Protein AF-A0A1B6LL53-F1 (afdb_monomer_lite)

pLDDT: mean 78.32, std 11.21, range [41.06, 92.38]

Radius of gyration: 21.19 Å; chains: 1; bounding box: 53×32×58 Å

Organism: NCBI:txid36148

Foldseek 3Di:
DPPDPVVVVCVVPDPDDDPQFDVVLVVVLVVLVVLLVVLVVLVVVLPQQPDDPVVSVVCCVDPNVVSVVSNVVSVVSNVVSVVVRVVSSVCVVCVPPPDDPPVVVVVVVCVVVVVVVVVVVCCVVPVVVVVCVDPSNVSNVD

Secondary structure (DSSP, 8-state):
----HHHHHHHHH--PPPTTS-HHHHHHHHHHHHHHHHHHHHHHHHHSTTS-HHHHHHHHHSHHHHHHHHHHHHHHHHHHHHHHHHHHHHHHHHTT-S---HHHHHHHHHHHHHHHHHHHHHIIIIIHHHHTTSHHHHTT--

InterPro domains:
  IPR002656 Acyltransferase 3 domain [PF01757] (24-130)
  IPR052728 Oxygen and lipid transport regulator [PTHR11161] (2-137)

Sequence (142 aa):
KAFSLRTNFQSLMDTKRSNVEISCLNGLRVIFIIFVVINHRLLNYHILPTYSIKTLVEIIYSIGGVTVNVTSLSVDGFLLLSGTVLAYSFSRKNLNKYHFKTATFYIERYLRLTPLLAGVILYYWTLLVHQQQGPIWLKSAQ

Structure (mmCIF, N/CA/C/O backbone):
data_AF-A0A1B6LL53-F1
#
_entry.id   AF-A0A1B6LL53-F1
#
loop_
_atom_site.group_PDB
_atom_site.id
_atom_site.type_symbol
_atom_site.label_atom_id
_atom_site.label_alt_id
_atom_site.label_comp_id
_atom_site.label_asym_id
_atom_site.label_entity_id
_atom_site.label_seq_id
_atom_site.pdbx_PDB_ins_code
_atom_site.Cartn_x
_atom_site.Cartn_y
_atom_site.Cartn_z
_atom_site.occupancy
_atom_site.B_iso_or_equiv
_atom_site.auth_seq_id
_atom_site.auth_comp_id
_atom_site.auth_asym_id
_atom_site.auth_atom_id
_atom_site.pdbx_PDB_model_num
ATOM 1 N N . LYS A 1 1 ? -28.204 3.460 -1.977 1.00 48.91 1 LYS A N 1
ATOM 2 C CA . LYS A 1 1 ? -27.768 4.720 -2.633 1.00 48.91 1 LYS A CA 1
ATOM 3 C C . LYS A 1 1 ? -26.250 4.665 -2.835 1.00 48.91 1 LYS A C 1
ATOM 5 O O . LYS A 1 1 ? -25.535 5.129 -1.967 1.00 48.91 1 LYS A O 1
ATOM 10 N N . ALA A 1 2 ? -25.759 4.026 -3.904 1.00 59.03 2 ALA A N 1
ATOM 11 C CA . ALA A 1 2 ? -24.315 3.810 -4.116 1.00 59.03 2 ALA A CA 1
ATOM 12 C C . ALA A 1 2 ? -23.700 4.699 -5.224 1.00 59.03 2 ALA A C 1
ATOM 14 O O . ALA A 1 2 ? -22.486 4.850 -5.278 1.00 59.03 2 ALA A O 1
ATOM 15 N N . PHE A 1 3 ? -24.523 5.344 -6.064 1.00 72.25 3 PHE A N 1
ATOM 16 C CA . PHE A 1 3 ? -24.075 5.981 -7.317 1.00 72.25 3 PHE A CA 1
ATOM 17 C C . PHE A 1 3 ? -24.230 7.515 -7.382 1.00 72.25 3 PHE A C 1
ATOM 19 O O . PHE A 1 3 ? -24.128 8.098 -8.455 1.00 72.25 3 PHE A O 1
ATOM 26 N N . SER A 1 4 ? -24.465 8.209 -6.261 1.00 86.00 4 SER A N 1
ATOM 27 C CA . SER A 1 4 ? -24.509 9.684 -6.268 1.00 86.00 4 SER A CA 1
ATOM 28 C C . SER A 1 4 ? -23.104 10.264 -6.105 1.00 86.00 4 SER A C 1
ATOM 30 O O . SER A 1 4 ? -22.569 10.272 -4.996 1.00 86.00 4 SER A O 1
ATOM 32 N N . LEU A 1 5 ? -22.519 10.787 -7.191 1.00 82.94 5 LEU A N 1
ATOM 33 C CA . LEU A 1 5 ? -21.192 11.422 -7.173 1.00 82.94 5 LEU A CA 1
ATOM 34 C C . LEU A 1 5 ? -21.114 12.574 -6.167 1.00 82.94 5 LEU A C 1
ATOM 36 O O . LEU A 1 5 ? -20.165 12.642 -5.395 1.00 82.94 5 LEU A O 1
ATOM 40 N N . ARG A 1 6 ? -22.133 13.440 -6.110 1.00 85.94 6 ARG A N 1
ATOM 41 C CA . ARG A 1 6 ? -22.163 14.586 -5.187 1.00 85.94 6 ARG A CA 1
ATOM 42 C C . ARG A 1 6 ? -22.182 14.146 -3.724 1.00 85.94 6 ARG A C 1
ATOM 44 O O . ARG A 1 6 ? -21.448 14.697 -2.910 1.00 85.94 6 ARG A O 1
ATOM 51 N N . THR A 1 7 ? -23.008 13.156 -3.389 1.00 84.25 7 THR A N 1
ATOM 52 C CA . THR A 1 7 ? -23.137 12.662 -2.009 1.00 84.25 7 THR A CA 1
ATOM 53 C C . THR A 1 7 ? -21.895 11.880 -1.584 1.00 84.25 7 THR A C 1
ATOM 55 O O . THR A 1 7 ? -21.412 12.068 -0.472 1.00 84.25 7 THR A O 1
ATOM 58 N N . ASN A 1 8 ? -21.335 11.062 -2.480 1.00 84.75 8 ASN A N 1
ATOM 59 C CA . ASN A 1 8 ? -20.089 10.340 -2.232 1.00 84.75 8 ASN A CA 1
ATOM 60 C C . ASN A 1 8 ? -18.908 11.309 -2.085 1.00 84.75 8 ASN A C 1
ATOM 62 O O . ASN A 1 8 ? -18.128 11.166 -1.155 1.00 84.75 8 ASN A O 1
ATOM 66 N N . PHE A 1 9 ? -18.806 12.332 -2.936 1.00 85.69 9 PHE A N 1
ATOM 67 C CA . PHE A 1 9 ? -17.750 13.340 -2.847 1.00 85.69 9 PHE A CA 1
ATOM 68 C C . PHE A 1 9 ? -17.843 14.161 -1.559 1.00 85.69 9 PHE A C 1
ATOM 70 O O . PHE A 1 9 ? -16.842 14.321 -0.872 1.00 85.69 9 PHE A O 1
ATOM 77 N N . GLN A 1 10 ? -19.043 14.607 -1.169 1.00 84.94 10 GLN A N 1
ATOM 78 C CA . GLN A 1 10 ? -19.244 15.264 0.128 1.00 84.94 10 GLN A CA 1
ATOM 79 C C . GLN A 1 10 ? -18.869 14.352 1.301 1.00 84.94 10 GLN A C 1
ATOM 81 O O . GLN A 1 10 ? -18.265 14.823 2.256 1.00 84.94 10 GLN A O 1
ATOM 86 N N . SER A 1 11 ? -19.173 13.054 1.218 1.00 79.12 11 SER A N 1
ATOM 87 C CA . SER A 1 11 ? -18.761 12.079 2.232 1.00 79.12 11 SER A CA 1
ATOM 88 C C . SER A 1 11 ? -17.251 11.819 2.246 1.00 79.12 11 SER A C 1
ATOM 90 O O . SER A 1 11 ? -16.721 11.493 3.301 1.00 79.12 11 SER A O 1
ATOM 92 N N . LEU A 1 12 ? -16.567 11.926 1.104 1.00 80.50 12 LEU A N 1
ATOM 93 C CA . LEU A 1 12 ? -15.113 11.761 0.990 1.00 80.50 12 LEU A CA 1
ATOM 94 C C . LEU A 1 12 ? -14.353 12.998 1.489 1.00 80.50 12 LEU A C 1
ATOM 96 O O . LEU A 1 12 ? -13.284 12.859 2.072 1.00 80.50 12 LEU A O 1
ATOM 100 N N . MET A 1 13 ? -14.911 14.193 1.273 1.00 83.38 13 MET A N 1
ATOM 101 C CA . MET A 1 13 ? -14.376 15.463 1.776 1.00 83.38 13 MET A CA 1
ATOM 102 C C . MET A 1 13 ? -14.707 15.716 3.256 1.00 83.38 13 MET A C 1
ATOM 104 O O . MET A 1 13 ? -14.177 16.657 3.852 1.00 83.38 13 MET A O 1
ATOM 108 N N . ASP A 1 14 ? -15.602 14.925 3.854 1.00 81.12 14 ASP A N 1
ATOM 109 C CA . ASP A 1 14 ? -15.991 15.090 5.251 1.00 81.12 14 ASP A CA 1
ATOM 110 C C . ASP A 1 14 ? -14.787 14.813 6.167 1.00 81.12 14 ASP A C 1
ATOM 112 O O . ASP A 1 14 ? -14.275 13.699 6.246 1.00 81.12 14 ASP A O 1
ATOM 116 N N . THR A 1 15 ? -14.322 15.849 6.868 1.00 77.25 15 THR A N 1
ATOM 117 C CA . THR A 1 15 ? -13.154 15.784 7.765 1.00 77.25 15 THR A CA 1
ATOM 118 C C . THR A 1 15 ? -13.575 15.581 9.228 1.00 77.25 15 THR A C 1
ATOM 120 O O . THR A 1 15 ? -12.823 15.893 10.156 1.00 77.25 15 THR A O 1
ATOM 123 N N . LYS A 1 16 ? -14.793 15.079 9.482 1.00 75.56 16 LYS A N 1
ATOM 124 C CA . LYS A 1 16 ? -15.229 14.710 10.837 1.00 75.56 16 LYS A CA 1
ATOM 125 C C . LYS A 1 16 ? -14.226 13.755 11.477 1.00 75.56 16 LYS A C 1
ATOM 127 O O . LYS A 1 16 ? -13.944 12.671 10.973 1.00 75.56 1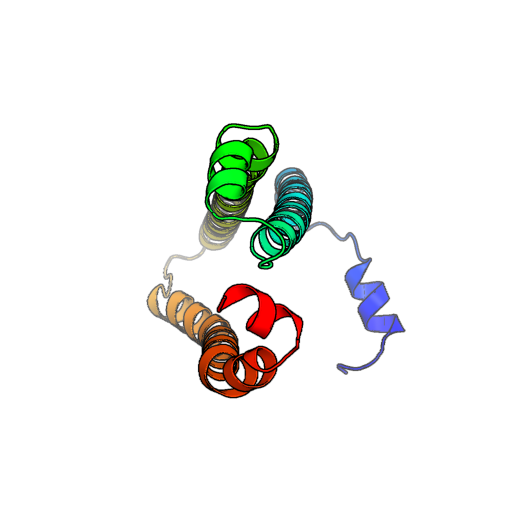6 LYS A O 1
ATOM 132 N N . ARG A 1 17 ? -13.688 14.172 12.622 1.00 67.44 17 ARG A N 1
ATOM 133 C CA . ARG A 1 17 ? -12.665 13.421 13.349 1.00 67.44 17 ARG A CA 1
ATOM 134 C C . ARG A 1 17 ? -13.317 12.400 14.269 1.00 67.44 17 ARG A C 1
ATOM 136 O O . ARG A 1 17 ? -14.123 12.743 15.129 1.00 67.44 17 ARG A O 1
ATOM 143 N N . SER A 1 18 ? -12.918 11.144 14.120 1.00 68.50 18 SER A N 1
ATOM 144 C CA . SER A 1 18 ? -13.172 10.109 15.116 1.00 68.50 18 SER A CA 1
ATOM 145 C C . SER A 1 18 ? -12.248 10.331 16.311 1.00 68.50 18 SER A C 1
ATOM 147 O O . SER A 1 18 ? -11.032 10.403 16.147 1.00 68.50 18 SER A O 1
ATOM 149 N N . ASN A 1 19 ? -12.798 10.364 17.528 1.00 67.06 19 ASN A N 1
ATOM 150 C CA . ASN A 1 19 ? -11.995 10.453 18.755 1.00 67.06 19 ASN A CA 1
ATOM 151 C C . ASN A 1 19 ? -11.033 9.262 18.928 1.00 67.06 19 ASN A C 1
ATOM 153 O O . ASN A 1 19 ? -10.127 9.333 19.751 1.00 67.06 19 ASN A O 1
ATOM 157 N N . VAL A 1 20 ? -11.231 8.174 18.175 1.00 70.00 20 VAL A N 1
ATOM 158 C CA . VAL A 1 20 ? -10.463 6.922 18.243 1.00 70.00 20 VAL A CA 1
ATOM 159 C C . VAL A 1 20 ? -9.239 6.940 17.314 1.00 70.00 20 VAL A C 1
ATOM 161 O O . VAL A 1 20 ? -8.350 6.106 17.468 1.00 70.00 20 VAL A O 1
ATOM 164 N N . GLU A 1 21 ? -9.153 7.876 16.365 1.00 72.06 21 GLU A N 1
ATOM 165 C CA . GLU A 1 21 ? -8.116 7.880 15.326 1.00 72.06 21 GLU A CA 1
ATOM 166 C C . GLU A 1 21 ? -7.013 8.912 15.574 1.00 72.06 21 GLU A C 1
ATOM 168 O O . GLU A 1 21 ? -7.268 10.073 15.890 1.00 72.06 21 GLU A O 1
ATOM 173 N N . ILE A 1 22 ? -5.760 8.500 15.360 1.00 80.44 22 ILE A N 1
ATOM 174 C CA . ILE A 1 22 ? -4.605 9.396 15.439 1.00 80.44 22 ILE A CA 1
ATOM 175 C C . ILE A 1 22 ? -4.421 10.072 14.075 1.00 80.44 22 ILE A C 1
ATOM 177 O O . ILE A 1 22 ? -3.913 9.473 13.125 1.00 80.44 22 ILE A O 1
ATOM 181 N N . SER A 1 23 ? -4.857 11.330 13.971 1.00 79.25 23 SER A N 1
ATOM 182 C CA . SER A 1 23 ? -4.921 12.063 12.695 1.00 79.25 23 SER A CA 1
ATOM 183 C C . SER A 1 23 ? -3.552 12.240 12.020 1.00 79.25 23 SER A C 1
ATOM 185 O O . SER A 1 23 ? -3.463 12.126 10.798 1.00 79.25 23 SER A O 1
ATOM 187 N N . CYS A 1 24 ? -2.473 12.450 12.785 1.00 84.00 24 CYS A N 1
ATOM 188 C CA . CYS A 1 24 ? -1.128 12.605 12.219 1.00 84.00 24 CYS A CA 1
ATOM 189 C C . CYS A 1 24 ? -0.611 11.315 11.559 1.00 84.00 24 CYS A C 1
ATOM 191 O O . CYS A 1 24 ? -0.055 11.376 10.464 1.00 84.00 24 CYS A O 1
ATOM 193 N N . LEU A 1 25 ? -0.879 10.141 12.146 1.00 86.50 25 LEU A N 1
ATOM 194 C CA . LEU A 1 25 ? -0.547 8.853 11.523 1.00 86.50 25 LEU A CA 1
ATOM 195 C C . LEU A 1 25 ? -1.372 8.618 10.254 1.00 86.50 25 LEU A C 1
ATOM 197 O O . LEU A 1 25 ? -0.894 7.983 9.316 1.00 86.50 25 LEU A O 1
ATOM 201 N N . ASN A 1 26 ? -2.602 9.136 10.193 1.00 85.06 26 ASN A N 1
ATOM 202 C CA . ASN A 1 26 ? -3.405 9.057 8.978 1.00 85.06 26 ASN A CA 1
ATOM 203 C C . ASN A 1 26 ? -2.791 9.877 7.833 1.00 85.06 26 ASN A C 1
ATOM 205 O O . ASN A 1 26 ? -2.653 9.357 6.730 1.00 85.06 26 ASN A O 1
ATOM 209 N N . GLY A 1 27 ? -2.339 11.104 8.111 1.00 87.25 27 GLY A N 1
ATOM 210 C CA . GLY A 1 27 ? -1.611 11.923 7.135 1.00 87.25 27 GLY A CA 1
ATOM 211 C C . GLY A 1 27 ? -0.301 11.274 6.681 1.00 87.25 27 GLY A C 1
ATOM 212 O O . GLY A 1 27 ? -0.015 11.222 5.487 1.00 87.25 27 GLY A O 1
ATOM 213 N N . LEU A 1 28 ? 0.452 10.688 7.615 1.00 90.44 28 LEU A N 1
ATOM 214 C CA . LEU A 1 28 ? 1.700 9.997 7.299 1.00 90.44 28 LEU A CA 1
ATOM 215 C C . LEU A 1 28 ? 1.471 8.796 6.365 1.00 90.44 28 LEU A C 1
ATOM 217 O O . LEU A 1 28 ? 2.215 8.615 5.406 1.00 90.44 28 LEU A O 1
ATOM 221 N N . ARG A 1 29 ? 0.393 8.024 6.568 1.00 88.75 29 ARG A N 1
ATOM 222 C CA . ARG A 1 29 ? 0.010 6.935 5.650 1.00 88.75 29 ARG A CA 1
ATOM 223 C C . ARG A 1 29 ? -0.220 7.430 4.223 1.00 88.75 29 ARG A C 1
ATOM 225 O O . ARG A 1 29 ? 0.201 6.755 3.291 1.00 88.75 29 ARG A O 1
ATOM 232 N N . VAL A 1 30 ? -0.841 8.597 4.047 1.00 90.19 30 VAL A N 1
ATOM 233 C CA . VAL A 1 30 ? -1.051 9.186 2.713 1.00 90.19 30 VAL A CA 1
ATOM 234 C C . VAL A 1 30 ? 0.287 9.501 2.044 1.00 90.19 30 VAL A C 1
ATOM 236 O O . VAL A 1 30 ? 0.478 9.152 0.883 1.00 90.19 30 VAL A O 1
ATOM 239 N N . ILE A 1 31 ? 1.234 10.085 2.783 1.00 91.69 31 ILE A N 1
ATOM 240 C CA . ILE A 1 31 ? 2.579 10.391 2.272 1.00 91.69 31 ILE A CA 1
ATOM 241 C C . ILE A 1 31 ? 3.293 9.109 1.822 1.00 91.69 31 ILE A C 1
ATOM 243 O O . ILE A 1 31 ? 3.811 9.051 0.708 1.00 91.69 31 ILE A O 1
ATOM 247 N N . PHE A 1 32 ? 3.267 8.055 2.643 1.00 91.94 32 PHE A N 1
ATOM 248 C CA . PHE A 1 32 ? 3.867 6.772 2.276 1.00 91.94 32 PHE A CA 1
ATOM 249 C C . PHE A 1 32 ? 3.193 6.134 1.054 1.00 91.94 32 PHE A C 1
ATOM 251 O O . PHE A 1 32 ? 3.898 5.634 0.183 1.00 91.94 32 PHE A O 1
ATOM 258 N N . ILE A 1 33 ? 1.862 6.198 0.923 1.00 91.00 33 ILE A N 1
ATOM 259 C CA . ILE A 1 33 ? 1.162 5.707 -0.279 1.00 91.00 33 ILE A CA 1
ATOM 260 C C . ILE A 1 33 ? 1.623 6.466 -1.530 1.00 91.00 33 ILE A C 1
ATOM 262 O O . ILE A 1 33 ? 1.874 5.840 -2.558 1.00 91.00 33 ILE A O 1
ATOM 266 N N . ILE A 1 34 ? 1.768 7.794 -1.454 1.00 91.94 34 ILE A N 1
ATOM 267 C CA . ILE A 1 34 ? 2.260 8.606 -2.579 1.00 91.94 34 ILE A CA 1
ATOM 268 C C . ILE A 1 34 ? 3.659 8.140 -2.992 1.00 91.94 34 ILE A C 1
ATOM 270 O O . ILE A 1 34 ? 3.895 7.893 -4.178 1.00 91.94 34 ILE A O 1
ATOM 274 N N . PHE A 1 35 ? 4.563 7.939 -2.028 1.00 90.06 35 PHE A N 1
ATOM 275 C CA . PHE A 1 35 ? 5.889 7.395 -2.315 1.00 90.06 35 PHE A CA 1
ATOM 276 C C . PHE A 1 35 ? 5.818 6.001 -2.936 1.00 90.06 35 PHE A C 1
ATOM 278 O O . PHE A 1 35 ? 6.494 5.759 -3.931 1.00 90.06 35 PHE A O 1
ATOM 285 N N . VAL A 1 36 ? 4.985 5.096 -2.419 1.00 90.94 36 VAL A N 1
ATOM 286 C CA . VAL A 1 36 ? 4.820 3.745 -2.979 1.00 90.94 36 VAL A CA 1
ATOM 287 C C . VAL A 1 36 ? 4.389 3.805 -4.447 1.00 90.94 36 VAL A C 1
ATOM 289 O O . VAL A 1 36 ? 4.985 3.115 -5.272 1.00 90.94 36 VAL A O 1
ATOM 292 N N . VAL A 1 37 ? 3.413 4.652 -4.794 1.00 90.50 37 VAL A N 1
ATOM 293 C CA . VAL A 1 37 ? 2.907 4.789 -6.173 1.00 90.50 37 VAL A CA 1
ATOM 294 C C . VAL A 1 37 ? 3.977 5.340 -7.118 1.00 90.50 37 VAL A C 1
ATOM 296 O O . VAL A 1 37 ? 4.183 4.782 -8.198 1.00 90.50 37 VAL A O 1
ATOM 299 N N . ILE A 1 38 ? 4.681 6.404 -6.718 1.00 89.38 38 ILE A N 1
ATOM 300 C CA . ILE A 1 38 ? 5.750 7.008 -7.532 1.00 89.38 38 ILE A CA 1
ATOM 301 C C . ILE A 1 38 ? 6.871 5.994 -7.769 1.00 89.38 38 ILE A C 1
ATOM 303 O O . ILE A 1 38 ? 7.288 5.776 -8.905 1.00 89.38 38 ILE A O 1
ATOM 307 N N . ASN A 1 39 ? 7.316 5.328 -6.707 1.00 86.81 39 ASN A N 1
ATOM 308 C CA . ASN A 1 39 ? 8.388 4.349 -6.779 1.00 86.81 39 ASN A CA 1
ATOM 309 C C . ASN A 1 39 ? 8.015 3.133 -7.643 1.00 86.81 39 ASN A C 1
ATOM 311 O O . ASN A 1 39 ? 8.813 2.713 -8.476 1.00 86.81 39 ASN A O 1
ATOM 315 N N . HIS A 1 40 ? 6.784 2.616 -7.541 1.00 86.50 40 HIS A N 1
ATOM 316 C CA . HIS A 1 40 ? 6.321 1.534 -8.418 1.00 86.50 40 HIS A CA 1
ATOM 317 C C . HIS A 1 40 ? 6.273 1.968 -9.882 1.00 86.50 40 HIS A C 1
ATOM 319 O O . HIS A 1 40 ? 6.630 1.185 -10.762 1.00 86.50 40 HIS A O 1
ATOM 325 N N . ARG A 1 41 ? 5.860 3.207 -10.171 1.00 85.94 41 ARG A N 1
ATOM 326 C CA . ARG A 1 41 ? 5.865 3.731 -11.541 1.00 85.94 41 ARG A CA 1
ATOM 327 C C . ARG A 1 41 ? 7.282 3.773 -12.115 1.00 85.94 41 ARG A C 1
ATOM 329 O O . ARG A 1 41 ? 7.471 3.360 -13.256 1.00 85.94 41 ARG A O 1
ATOM 336 N N . LEU A 1 42 ? 8.250 4.239 -11.327 1.00 81.56 42 LEU A N 1
ATOM 337 C CA . LEU A 1 42 ? 9.661 4.278 -11.716 1.00 81.56 42 LEU A CA 1
ATOM 338 C C . LEU A 1 42 ? 10.234 2.868 -11.899 1.00 81.56 42 LEU A C 1
ATOM 340 O O . LEU A 1 42 ? 10.868 2.594 -12.913 1.00 81.56 42 LEU A O 1
ATOM 344 N N . LEU A 1 43 ? 9.941 1.942 -10.983 1.00 79.50 43 LEU A N 1
ATOM 345 C CA . LEU A 1 43 ? 10.373 0.548 -11.087 1.00 79.50 43 LEU A CA 1
ATOM 346 C C . LEU A 1 43 ? 9.844 -0.114 -12.367 1.00 79.50 43 LEU A C 1
ATOM 348 O O . LEU A 1 43 ? 10.614 -0.703 -13.118 1.00 79.50 43 LEU A O 1
ATOM 352 N N . ASN A 1 44 ? 8.548 0.030 -12.659 1.00 78.62 44 ASN A N 1
ATOM 353 C CA . ASN A 1 44 ? 7.961 -0.515 -13.886 1.00 78.62 44 ASN A CA 1
ATOM 354 C C . ASN A 1 44 ? 8.596 0.096 -15.144 1.00 78.62 44 ASN A C 1
ATOM 356 O O . ASN A 1 44 ? 8.805 -0.617 -16.121 1.00 78.62 44 ASN A O 1
ATOM 360 N N . TYR A 1 45 ? 8.944 1.386 -15.113 1.00 76.31 45 TYR A N 1
ATOM 361 C CA . TYR A 1 45 ? 9.653 2.047 -16.210 1.00 76.31 45 TYR A CA 1
ATOM 362 C C . TYR A 1 45 ? 11.049 1.449 -16.454 1.00 76.31 45 TYR A C 1
ATOM 364 O O . TYR A 1 45 ? 11.441 1.273 -17.603 1.00 76.31 45 TYR A O 1
ATOM 372 N N . HIS A 1 46 ? 11.775 1.084 -15.393 1.00 68.44 46 HIS A N 1
ATOM 373 C CA . HIS A 1 46 ? 13.092 0.447 -15.505 1.00 68.44 46 HIS A CA 1
ATOM 374 C C . HIS A 1 46 ? 13.038 -1.033 -15.915 1.00 68.44 46 HIS A C 1
ATOM 376 O O . HIS A 1 46 ? 13.986 -1.514 -16.529 1.00 68.44 46 HIS A O 1
ATOM 382 N N . ILE A 1 47 ? 11.955 -1.749 -15.588 1.00 67.81 47 ILE A N 1
ATOM 383 C CA . ILE A 1 47 ? 11.763 -3.168 -15.947 1.00 67.81 47 ILE A CA 1
ATOM 384 C C . ILE A 1 47 ? 11.402 -3.341 -17.431 1.00 67.81 47 ILE A C 1
ATOM 386 O O . ILE A 1 47 ? 11.659 -4.399 -18.006 1.00 67.81 47 ILE A O 1
ATOM 390 N N . LEU A 1 48 ? 10.830 -2.318 -18.078 1.00 65.56 48 LEU A N 1
ATOM 391 C CA . LEU A 1 48 ? 10.611 -2.349 -19.524 1.00 65.56 48 LEU A CA 1
ATOM 392 C C . LEU A 1 48 ? 11.953 -2.568 -20.250 1.00 65.56 48 LEU A C 1
ATOM 394 O O . LEU A 1 48 ? 12.948 -1.927 -19.898 1.00 65.56 48 LEU A O 1
ATOM 398 N N . PRO A 1 49 ? 11.995 -3.443 -21.271 1.00 59.62 49 PRO A N 1
ATOM 399 C CA . PRO A 1 49 ? 13.213 -3.998 -21.865 1.00 59.62 49 PRO A CA 1
ATOM 400 C C . PRO A 1 49 ? 13.859 -3.020 -22.850 1.00 59.62 49 PRO A C 1
ATOM 402 O O . PRO A 1 49 ? 14.122 -3.306 -24.015 1.00 59.62 49 PRO A O 1
ATOM 405 N N . THR A 1 50 ? 14.053 -1.800 -22.385 1.00 59.38 50 THR A N 1
ATOM 406 C CA . THR A 1 50 ? 14.651 -0.708 -23.139 1.00 59.38 50 THR A CA 1
ATOM 407 C C . THR A 1 50 ? 16.170 -0.699 -22.975 1.00 59.38 50 THR A C 1
ATOM 409 O O . THR A 1 50 ? 16.861 -0.064 -23.767 1.00 59.38 50 THR A O 1
ATOM 412 N N . TYR A 1 51 ? 16.694 -1.411 -21.970 1.00 61.41 51 TYR A N 1
ATOM 413 C CA . TYR A 1 51 ? 18.095 -1.382 -21.560 1.00 61.41 51 TYR A CA 1
ATOM 414 C C . TYR A 1 51 ? 18.703 -2.789 -21.546 1.00 61.41 51 TYR A C 1
ATOM 416 O O . TYR A 1 51 ? 18.058 -3.753 -21.138 1.00 61.41 51 TYR A O 1
ATOM 424 N N . SER A 1 52 ? 19.967 -2.902 -21.964 1.00 67.12 52 SER A N 1
ATOM 425 C CA . SER A 1 52 ? 20.743 -4.142 -21.849 1.00 67.12 52 SER A CA 1
ATOM 426 C C . SER A 1 52 ? 20.929 -4.540 -20.377 1.00 67.12 52 SER A C 1
ATOM 428 O O . SER A 1 52 ? 21.042 -3.672 -19.511 1.00 67.12 52 SER A O 1
ATOM 430 N N . ILE A 1 53 ? 21.049 -5.843 -20.092 1.00 66.75 53 ILE A N 1
ATOM 431 C CA . ILE A 1 53 ? 21.295 -6.390 -18.741 1.00 66.75 53 ILE A CA 1
ATOM 432 C C . ILE A 1 53 ? 22.496 -5.706 -18.062 1.00 66.75 53 ILE A C 1
ATOM 434 O O . ILE A 1 53 ? 22.445 -5.412 -16.869 1.00 66.75 53 ILE A O 1
ATOM 438 N N . LYS A 1 54 ? 23.555 -5.382 -18.818 1.00 68.06 54 LYS A N 1
ATOM 439 C CA . LYS A 1 54 ? 24.736 -4.674 -18.288 1.00 68.06 54 LYS A CA 1
ATOM 440 C C . LYS A 1 54 ? 24.400 -3.263 -17.796 1.00 68.06 54 LYS A C 1
ATOM 442 O O . LYS A 1 54 ? 24.815 -2.880 -16.708 1.00 68.06 54 LYS A O 1
ATOM 447 N N . THR A 1 55 ? 23.601 -2.527 -18.564 1.00 68.19 55 THR A N 1
ATOM 448 C CA . THR A 1 55 ? 23.117 -1.189 -18.202 1.00 68.19 55 THR A CA 1
ATOM 449 C C . THR A 1 55 ? 22.183 -1.247 -16.993 1.00 68.19 55 THR A C 1
ATOM 451 O O . THR A 1 55 ? 22.199 -0.353 -16.157 1.00 68.19 55 THR A O 1
ATOM 454 N N . LEU A 1 56 ? 21.401 -2.319 -16.854 1.00 68.25 56 LEU A N 1
ATOM 455 C CA . LEU A 1 56 ? 20.508 -2.520 -15.713 1.00 68.25 56 LEU A CA 1
ATOM 456 C C . LEU A 1 56 ? 21.298 -2.714 -14.406 1.00 68.25 56 LEU A C 1
ATOM 458 O O . LEU A 1 56 ? 20.971 -2.093 -13.398 1.00 68.25 56 LEU A O 1
ATOM 462 N N . VAL A 1 57 ? 22.385 -3.493 -14.437 1.00 71.25 57 VAL A N 1
ATOM 463 C CA . VAL A 1 57 ? 23.297 -3.649 -13.288 1.00 71.25 57 VAL A CA 1
ATOM 464 C C . VAL A 1 57 ? 23.944 -2.315 -12.910 1.00 71.25 57 VAL A C 1
ATOM 466 O O . VAL A 1 57 ? 23.969 -1.957 -11.737 1.00 71.25 57 VAL A O 1
ATOM 469 N N . GLU A 1 58 ? 24.398 -1.533 -13.887 1.00 73.12 58 GLU A N 1
ATOM 470 C CA . GLU A 1 58 ? 24.974 -0.206 -13.638 1.00 73.12 58 GLU A CA 1
ATOM 471 C C . GLU A 1 58 ? 23.946 0.774 -13.038 1.00 73.12 58 GLU A C 1
ATOM 473 O O . GLU A 1 58 ? 24.264 1.527 -12.119 1.00 73.12 58 GLU A O 1
ATOM 478 N N . ILE A 1 59 ? 22.680 0.703 -13.471 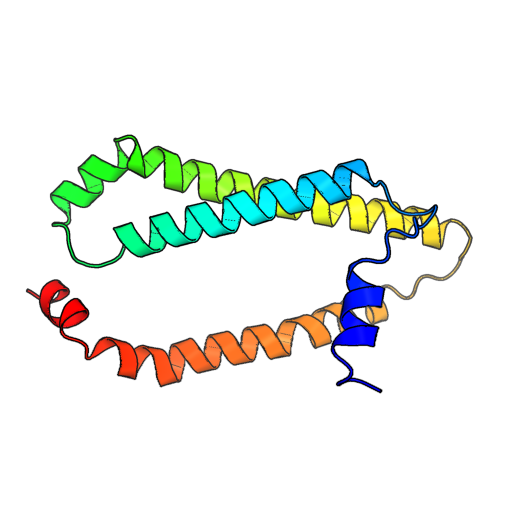1.00 69.50 59 ILE A N 1
ATOM 479 C CA . ILE A 1 59 ? 21.570 1.486 -12.905 1.00 69.50 59 ILE A CA 1
ATOM 480 C C . ILE A 1 59 ? 21.278 1.087 -11.450 1.00 69.50 59 ILE A C 1
ATOM 482 O O . ILE A 1 59 ? 20.999 1.969 -10.636 1.00 69.50 59 ILE A O 1
ATOM 486 N N . ILE A 1 60 ? 21.377 -0.201 -11.102 1.00 70.00 60 ILE A N 1
ATOM 487 C CA . ILE A 1 60 ? 21.204 -0.695 -9.722 1.00 70.00 60 ILE A CA 1
ATOM 488 C C . ILE A 1 60 ? 22.293 -0.149 -8.784 1.00 70.00 60 ILE A C 1
ATOM 490 O O . ILE A 1 60 ? 22.013 0.121 -7.620 1.00 70.00 60 ILE A O 1
ATOM 494 N N . TYR A 1 61 ? 23.519 0.053 -9.267 1.00 71.06 61 TYR A N 1
ATOM 495 C CA . TYR A 1 61 ? 24.583 0.691 -8.477 1.00 71.06 61 TYR A CA 1
ATOM 496 C C . TYR A 1 61 ? 24.583 2.226 -8.574 1.00 71.06 61 TYR A C 1
ATOM 498 O O . TYR A 1 61 ? 25.344 2.895 -7.877 1.00 71.06 61 TYR A O 1
ATOM 506 N N . SER A 1 62 ? 23.711 2.787 -9.410 1.00 69.75 62 SER A N 1
ATOM 507 C CA . SER A 1 62 ? 23.507 4.221 -9.596 1.00 69.75 62 SER A CA 1
ATOM 508 C C . SER A 1 62 ? 22.275 4.713 -8.818 1.00 69.75 62 SER A C 1
ATOM 510 O O . SER A 1 62 ? 21.623 3.979 -8.074 1.00 69.75 62 SER A O 1
ATOM 512 N N . ILE A 1 63 ? 21.919 5.984 -9.002 1.00 64.12 63 ILE A N 1
ATOM 513 C CA . ILE A 1 63 ? 20.765 6.653 -8.379 1.00 64.12 63 ILE A CA 1
ATOM 514 C C . ILE A 1 63 ? 19.449 5.880 -8.614 1.00 64.12 63 ILE A C 1
ATOM 516 O O . ILE A 1 63 ? 18.563 5.913 -7.764 1.00 64.12 63 ILE A O 1
ATOM 520 N N . GLY A 1 64 ? 19.324 5.123 -9.712 1.00 65.75 64 GLY A N 1
ATOM 521 C CA . GLY A 1 64 ? 18.153 4.274 -9.977 1.00 65.75 64 GLY A CA 1
ATOM 522 C C . GLY A 1 64 ? 17.988 3.101 -8.999 1.00 65.75 64 GLY A C 1
ATOM 523 O O . GLY A 1 64 ? 16.867 2.755 -8.630 1.00 65.75 64 GLY A O 1
ATOM 524 N N . GLY A 1 65 ? 19.080 2.519 -8.496 1.00 64.81 65 GLY A N 1
ATOM 525 C CA . GLY A 1 65 ? 19.022 1.493 -7.451 1.00 64.81 65 GLY A CA 1
ATOM 526 C C . GLY A 1 65 ? 18.619 2.034 -6.083 1.00 64.81 65 GLY A C 1
ATOM 527 O O . GLY A 1 65 ? 18.001 1.321 -5.286 1.00 64.81 65 GLY A O 1
ATOM 528 N N . VAL A 1 66 ? 18.873 3.321 -5.823 1.00 71.44 66 VAL A N 1
ATOM 529 C CA . VAL A 1 66 ? 18.348 4.005 -4.632 1.00 71.44 66 VAL A CA 1
ATOM 530 C C . VAL A 1 66 ? 16.818 3.982 -4.651 1.00 71.44 66 VAL A C 1
ATOM 532 O O . VAL A 1 66 ? 16.205 3.715 -3.622 1.00 71.44 66 VAL A O 1
ATOM 535 N N . THR A 1 67 ? 16.186 4.148 -5.817 1.00 71.88 67 THR A N 1
ATOM 536 C CA . THR A 1 67 ? 14.722 4.080 -5.965 1.00 71.88 67 THR A CA 1
ATOM 537 C C . THR A 1 67 ? 14.157 2.720 -5.547 1.00 71.88 67 THR A C 1
ATOM 539 O O . THR A 1 67 ? 13.139 2.668 -4.860 1.00 71.88 67 THR A O 1
ATOM 542 N N . VAL A 1 68 ? 14.827 1.610 -5.875 1.00 71.25 68 VAL A N 1
ATOM 543 C CA . VAL A 1 68 ? 14.388 0.257 -5.471 1.00 71.25 68 VAL A CA 1
ATOM 544 C C . VAL A 1 68 ? 14.419 0.101 -3.948 1.00 71.25 68 VAL A C 1
ATOM 546 O O . VAL A 1 68 ? 13.440 -0.340 -3.344 1.00 71.25 68 VAL A O 1
ATOM 549 N N . ASN A 1 69 ? 15.503 0.542 -3.310 1.00 74.75 69 ASN A N 1
ATOM 550 C CA . ASN A 1 69 ? 15.635 0.512 -1.852 1.00 74.75 69 ASN A CA 1
ATOM 551 C C . ASN A 1 69 ? 14.588 1.407 -1.166 1.00 74.75 69 ASN A C 1
ATOM 553 O O . ASN A 1 69 ? 13.923 0.990 -0.217 1.00 74.75 69 ASN A O 1
ATOM 557 N N . VAL A 1 70 ? 14.368 2.615 -1.695 1.00 82.62 70 VAL A N 1
ATOM 558 C CA . VAL A 1 70 ? 13.334 3.547 -1.218 1.00 82.62 70 VAL A CA 1
ATOM 559 C C . VAL A 1 70 ? 11.926 2.973 -1.412 1.00 82.62 70 VAL A C 1
ATOM 561 O O . VAL A 1 70 ? 11.051 3.219 -0.580 1.00 82.62 70 VAL A O 1
ATOM 564 N N . THR A 1 71 ? 11.701 2.165 -2.454 1.00 84.31 71 THR A N 1
ATOM 565 C CA . THR A 1 71 ? 10.428 1.463 -2.679 1.00 84.31 71 THR A CA 1
ATOM 566 C C . THR A 1 71 ? 10.113 0.532 -1.514 1.00 84.31 71 THR A C 1
ATOM 568 O O . THR A 1 71 ? 9.039 0.655 -0.925 1.00 84.31 71 THR A O 1
ATOM 571 N N . SER A 1 72 ? 11.047 -0.358 -1.156 1.00 86.31 72 SER A N 1
ATOM 572 C CA . SER A 1 72 ? 10.857 -1.313 -0.053 1.00 86.31 72 SER A CA 1
ATOM 573 C C . SER A 1 72 ? 10.594 -0.582 1.260 1.00 86.31 72 SER A C 1
ATOM 575 O O . SER A 1 72 ? 9.573 -0.814 1.902 1.00 86.31 72 SER A O 1
ATOM 577 N N . LEU A 1 73 ? 11.437 0.401 1.591 1.00 88.88 73 LEU A N 1
ATOM 578 C CA . LEU A 1 73 ? 11.296 1.200 2.812 1.00 88.88 73 LEU A CA 1
ATOM 579 C C . LEU A 1 73 ? 9.948 1.933 2.888 1.00 88.88 73 LEU A C 1
ATOM 581 O O . LEU A 1 73 ? 9.353 2.043 3.960 1.00 88.88 73 LEU A O 1
ATOM 585 N N . SER A 1 74 ? 9.443 2.425 1.753 1.00 90.25 74 SER A N 1
ATOM 586 C CA . SER A 1 74 ? 8.147 3.111 1.700 1.00 90.25 74 SER A CA 1
ATOM 587 C C . SER A 1 74 ? 6.978 2.153 1.948 1.00 90.25 74 SER A C 1
ATOM 589 O O . SER A 1 74 ? 6.026 2.508 2.647 1.00 90.25 74 SER A O 1
ATOM 591 N N . VAL A 1 75 ? 7.043 0.936 1.398 1.00 90.31 75 VAL A N 1
ATOM 592 C CA . VAL A 1 75 ? 6.033 -0.109 1.626 1.00 90.31 75 VAL A CA 1
ATOM 593 C C . VAL A 1 75 ? 6.057 -0.564 3.086 1.00 90.31 75 VAL A C 1
ATOM 595 O O . VAL A 1 75 ? 5.001 -0.633 3.718 1.00 90.31 75 VAL A O 1
ATOM 598 N N . ASP A 1 76 ? 7.244 -0.791 3.646 1.00 92.38 76 ASP A N 1
ATOM 599 C CA . ASP A 1 76 ? 7.415 -1.207 5.040 1.00 92.38 76 ASP A CA 1
ATOM 600 C C . ASP A 1 76 ? 6.883 -0.144 6.008 1.00 92.38 76 ASP A C 1
ATOM 602 O O . ASP A 1 76 ? 6.108 -0.454 6.918 1.00 92.38 76 ASP A O 1
ATOM 606 N N . GLY A 1 77 ? 7.203 1.132 5.764 1.00 92.06 77 GLY A N 1
ATOM 607 C CA . GLY A 1 77 ? 6.666 2.255 6.533 1.00 92.06 77 GLY A CA 1
ATOM 608 C C . GLY A 1 77 ? 5.139 2.338 6.462 1.00 92.06 77 GLY A C 1
ATOM 609 O O . GLY A 1 77 ? 4.469 2.492 7.488 1.00 92.06 77 GLY A O 1
ATOM 610 N N . PHE A 1 78 ? 4.557 2.163 5.271 1.00 91.56 78 PHE A N 1
ATOM 611 C CA . PHE A 1 78 ? 3.104 2.128 5.101 1.00 91.56 78 PHE A CA 1
ATOM 612 C C . PHE A 1 78 ? 2.442 0.987 5.892 1.00 91.56 78 PHE A C 1
ATOM 614 O O . PHE A 1 78 ? 1.425 1.207 6.565 1.00 91.56 78 PHE A O 1
ATOM 621 N N . LEU A 1 79 ? 3.001 -0.225 5.818 1.00 90.56 79 LEU A N 1
ATOM 622 C CA . LEU A 1 79 ? 2.474 -1.405 6.502 1.00 90.56 79 LEU A CA 1
ATOM 623 C C . LEU A 1 79 ? 2.591 -1.275 8.021 1.00 90.56 79 LEU A C 1
ATOM 625 O O . LEU A 1 79 ? 1.618 -1.550 8.728 1.00 90.56 79 LEU A O 1
ATOM 629 N N . LEU A 1 80 ? 3.728 -0.785 8.521 1.00 92.19 80 LEU A N 1
ATOM 630 C CA . LEU A 1 80 ? 3.964 -0.561 9.945 1.00 92.19 80 LEU A CA 1
ATOM 631 C C . LEU A 1 80 ? 2.978 0.458 10.519 1.00 92.19 80 LEU A C 1
ATOM 633 O O . LEU A 1 80 ? 2.329 0.194 11.533 1.00 92.19 80 LEU A O 1
ATOM 637 N N . LEU A 1 81 ? 2.796 1.601 9.855 1.00 91.38 81 LEU A N 1
ATOM 638 C CA . LEU A 1 81 ? 1.844 2.623 10.298 1.00 91.38 81 LEU A CA 1
ATOM 639 C C . LEU A 1 81 ? 0.402 2.124 10.248 1.00 91.38 81 LEU A C 1
ATOM 641 O O . LEU A 1 81 ? -0.375 2.361 11.173 1.00 91.38 81 LEU A O 1
ATOM 645 N N . SER A 1 82 ? 0.036 1.406 9.188 1.00 88.88 82 SER A N 1
ATOM 646 C CA . SER A 1 82 ? -1.305 0.840 9.043 1.00 88.88 82 SER A CA 1
ATOM 647 C C . SER A 1 82 ? -1.596 -0.216 10.108 1.00 88.88 82 SER A C 1
ATOM 649 O O . SER A 1 82 ? -2.675 -0.197 10.702 1.00 88.88 82 SER A O 1
ATOM 651 N N . GLY A 1 83 ? -0.626 -1.084 10.404 1.00 89.00 83 GLY A N 1
ATOM 652 C CA . GLY A 1 83 ? -0.703 -2.055 11.493 1.00 89.00 83 GLY A CA 1
ATOM 653 C C . GLY A 1 83 ? -0.795 -1.386 12.864 1.00 89.00 83 GLY A C 1
ATOM 654 O O . GLY A 1 83 ? -1.635 -1.767 13.675 1.00 89.00 83 GLY A O 1
ATOM 655 N N . THR A 1 84 ? -0.011 -0.331 13.091 1.00 90.12 84 THR A N 1
ATOM 656 C CA . THR A 1 84 ? 0.012 0.414 14.359 1.00 90.12 84 THR A CA 1
ATOM 657 C C . THR A 1 84 ? -1.319 1.115 14.624 1.00 90.12 84 THR A C 1
ATOM 659 O O . THR A 1 84 ? -1.881 0.984 15.709 1.00 90.12 84 THR A O 1
ATOM 662 N N . VAL A 1 85 ? -1.880 1.814 13.629 1.00 88.00 85 VAL A N 1
ATOM 663 C CA . VAL A 1 85 ? -3.200 2.459 13.761 1.00 88.00 85 VAL A CA 1
ATOM 664 C C . VAL A 1 85 ? -4.299 1.424 13.973 1.00 88.00 85 VAL A C 1
ATOM 666 O O . VAL A 1 85 ? -5.203 1.653 14.777 1.00 88.00 85 VAL A O 1
ATOM 669 N N . LEU A 1 86 ? -4.228 0.285 13.277 1.00 85.88 86 LEU A N 1
ATOM 670 C CA . LEU A 1 86 ? -5.182 -0.801 13.463 1.00 85.88 86 LEU A CA 1
ATOM 671 C C . LEU A 1 86 ? -5.113 -1.348 14.891 1.00 85.88 86 LEU A C 1
ATOM 673 O O . LEU A 1 86 ? -6.150 -1.423 15.541 1.00 85.88 86 LEU A O 1
ATOM 677 N N . ALA A 1 87 ? -3.916 -1.662 15.392 1.00 87.31 87 ALA A N 1
ATOM 678 C CA . ALA A 1 87 ? -3.706 -2.148 16.752 1.00 87.31 87 ALA A CA 1
ATOM 679 C C . ALA A 1 87 ? -4.164 -1.125 17.801 1.00 87.31 87 ALA A C 1
ATOM 681 O O . ALA A 1 87 ? -4.877 -1.479 18.734 1.00 87.31 87 ALA A O 1
ATOM 682 N N . TYR A 1 88 ? -3.845 0.158 17.616 1.00 86.19 88 TYR A N 1
ATOM 683 C CA . TYR A 1 88 ? -4.272 1.227 18.519 1.00 86.19 88 TYR A CA 1
ATOM 684 C C . TYR A 1 88 ? -5.800 1.395 18.545 1.00 86.19 88 TYR A C 1
ATOM 686 O O . TYR A 1 88 ? -6.415 1.403 19.613 1.00 86.19 88 TYR A O 1
ATOM 694 N N . SER A 1 89 ? -6.431 1.488 17.369 1.00 82.69 89 SER A N 1
ATOM 695 C CA . SER A 1 89 ? -7.890 1.602 17.238 1.00 82.69 89 SER A CA 1
ATOM 696 C C . SER A 1 89 ? -8.593 0.375 17.817 1.00 82.69 89 SER A C 1
ATOM 698 O O . SER A 1 89 ? -9.621 0.489 18.486 1.00 82.69 89 SER A O 1
ATOM 700 N N . PHE A 1 90 ? -8.007 -0.802 17.602 1.00 79.38 90 PHE A N 1
ATOM 701 C CA . PHE A 1 90 ? -8.487 -2.067 18.127 1.00 79.38 90 PHE A CA 1
ATOM 702 C C . PHE A 1 90 ? -8.420 -2.120 19.655 1.00 79.38 90 PHE A C 1
ATOM 704 O O . PHE A 1 90 ? -9.442 -2.371 20.292 1.00 79.38 90 PHE A O 1
ATOM 711 N N . SER A 1 91 ? -7.262 -1.822 20.250 1.00 81.62 91 SER A N 1
ATOM 712 C CA . SER A 1 91 ? -7.099 -1.773 21.705 1.00 81.62 91 SER A CA 1
ATOM 713 C C . SER A 1 91 ? -8.087 -0.790 22.324 1.00 81.62 91 SER A C 1
ATOM 715 O O . SER A 1 91 ? -8.800 -1.137 23.259 1.00 81.62 91 SER A O 1
ATOM 717 N N . ARG A 1 92 ? -8.238 0.404 21.738 1.00 79.81 92 ARG A N 1
ATOM 718 C CA . ARG A 1 92 ? -9.149 1.429 22.259 1.00 79.81 92 ARG A CA 1
ATOM 719 C C . ARG A 1 92 ? -10.629 1.047 22.173 1.00 79.81 92 ARG A C 1
ATOM 721 O O . ARG A 1 92 ? -11.394 1.408 23.061 1.00 79.81 92 ARG A O 1
ATOM 728 N N . LYS A 1 93 ? -11.041 0.310 21.137 1.00 76.38 93 LYS A N 1
ATOM 729 C CA . LYS A 1 93 ? -12.418 -0.202 20.998 1.00 76.38 93 LYS A CA 1
ATOM 730 C C . LYS A 1 93 ? -12.721 -1.370 21.940 1.00 76.38 93 LYS A C 1
ATOM 732 O O . LYS A 1 93 ? -13.875 -1.536 22.330 1.00 76.38 93 LYS A O 1
ATOM 737 N N . ASN A 1 94 ? -11.714 -2.167 22.295 1.00 73.62 94 ASN A N 1
ATOM 738 C CA . ASN A 1 94 ? -11.885 -3.374 23.105 1.00 73.62 94 ASN A CA 1
ATOM 739 C C . ASN A 1 94 ? -11.614 -3.186 24.601 1.00 73.62 94 ASN A C 1
ATOM 741 O O . ASN A 1 94 ? -11.947 -4.087 25.362 1.00 73.62 94 ASN A O 1
ATOM 745 N N . LEU A 1 95 ? -11.128 -2.019 25.043 1.00 66.25 95 LEU A N 1
ATOM 746 C CA . LEU A 1 95 ? -11.001 -1.682 26.472 1.00 66.25 95 LEU A CA 1
ATOM 747 C C . LEU A 1 95 ? -12.300 -1.915 27.276 1.00 66.25 95 LEU A C 1
ATOM 749 O O . LEU A 1 95 ? -12.224 -2.199 28.464 1.00 66.25 95 LEU A O 1
ATOM 753 N N . ASN A 1 96 ? -13.476 -1.865 26.631 1.00 61.50 96 ASN A N 1
ATOM 754 C CA . ASN A 1 96 ? -14.784 -2.057 27.274 1.00 61.50 96 ASN A CA 1
ATOM 755 C C . ASN A 1 96 ? -15.487 -3.396 26.945 1.00 61.50 96 ASN A C 1
ATOM 757 O O . ASN A 1 96 ? -16.639 -3.574 27.339 1.00 61.50 96 ASN A O 1
ATOM 761 N N . LYS A 1 97 ? -14.870 -4.336 26.207 1.00 62.09 97 LYS A N 1
ATOM 762 C CA . LYS A 1 97 ? -15.521 -5.607 25.810 1.00 62.09 97 LYS A CA 1
ATOM 763 C C . LYS A 1 97 ? -14.728 -6.834 26.265 1.00 62.09 97 LYS A C 1
ATOM 765 O O . LYS A 1 97 ? -13.656 -7.111 25.747 1.00 62.09 97 LYS A O 1
ATOM 770 N N . TYR A 1 98 ? -15.328 -7.613 27.167 1.00 58.53 98 TYR A N 1
ATOM 771 C CA . TYR A 1 98 ? -14.734 -8.802 27.801 1.00 58.53 98 TYR A CA 1
ATOM 772 C C . TYR A 1 98 ? -14.630 -10.039 26.877 1.00 58.53 98 TYR A C 1
ATOM 774 O O . TYR A 1 98 ? -13.877 -10.962 27.163 1.00 58.53 98 TYR A O 1
ATOM 782 N N . HIS A 1 99 ? -15.351 -10.068 25.744 1.00 61.03 99 HIS A N 1
ATOM 783 C CA . HIS A 1 99 ? -15.374 -11.213 24.819 1.00 61.03 99 HIS A CA 1
ATOM 784 C C . HIS A 1 99 ? -15.086 -10.790 23.375 1.00 61.03 99 HIS A C 1
ATOM 786 O O . HIS A 1 99 ? -15.979 -10.367 22.635 1.00 61.03 99 HIS A O 1
ATOM 792 N N . PHE A 1 100 ? -13.828 -10.928 22.960 1.00 67.56 100 PHE A N 1
ATOM 793 C CA . PHE A 1 100 ? -13.404 -10.693 21.583 1.00 67.56 100 PHE A CA 1
ATOM 794 C C . PHE A 1 100 ? -13.490 -11.981 20.744 1.00 67.56 100 PHE A C 1
ATOM 796 O O . PHE A 1 100 ? -12.878 -12.994 21.075 1.00 67.56 100 PHE A O 1
ATOM 803 N N . LYS A 1 101 ? -14.231 -11.945 19.626 1.00 74.50 101 LYS A N 1
ATOM 804 C CA . LYS A 1 101 ? -14.290 -13.042 18.642 1.00 74.50 101 LYS A CA 1
ATOM 805 C C . LYS A 1 101 ? -13.175 -12.891 17.602 1.00 74.50 101 LYS A C 1
ATOM 807 O O . LYS A 1 101 ? -13.417 -12.457 16.476 1.00 74.50 101 LYS A O 1
ATOM 812 N N . THR A 1 102 ? -11.956 -13.278 17.976 1.00 77.31 102 THR A N 1
ATOM 813 C CA . THR A 1 102 ? -10.757 -13.227 17.118 1.00 77.31 102 THR A CA 1
ATOM 814 C C . THR A 1 102 ? -10.958 -13.908 15.767 1.00 77.31 102 THR A C 1
ATOM 816 O O . THR A 1 102 ? -10.589 -13.351 14.736 1.00 77.31 102 THR A O 1
ATOM 819 N N . ALA A 1 103 ? -11.594 -15.081 15.755 1.00 79.31 103 ALA A N 1
ATOM 820 C CA . ALA A 1 103 ? -11.808 -15.855 14.535 1.00 79.31 103 ALA A CA 1
ATOM 821 C C . ALA A 1 103 ? -12.657 -15.098 13.500 1.00 79.31 103 ALA A C 1
ATOM 823 O O . ALA A 1 103 ? -12.277 -15.015 12.336 1.00 79.31 103 ALA A O 1
ATOM 824 N N . THR A 1 104 ? -13.763 -14.478 13.924 1.00 81.50 104 THR A N 1
ATOM 825 C CA . THR A 1 104 ? -14.652 -13.726 13.025 1.00 81.50 104 THR A CA 1
ATOM 826 C C . THR A 1 104 ? -13.935 -12.533 12.390 1.00 81.50 104 THR A C 1
ATOM 828 O O . THR A 1 1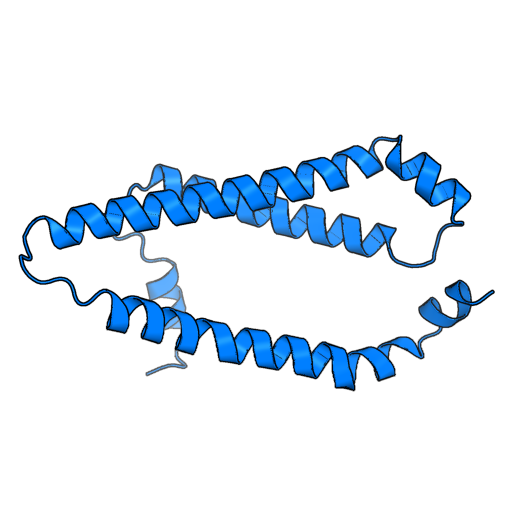04 ? -14.074 -12.310 11.192 1.00 81.50 104 THR A O 1
ATOM 831 N N . PHE A 1 105 ? -13.092 -11.825 13.151 1.00 81.38 105 PHE A N 1
ATOM 832 C CA . PHE A 1 105 ? -12.314 -10.694 12.636 1.00 81.38 105 PHE A CA 1
ATOM 833 C C . PHE A 1 105 ? -11.351 -11.098 11.509 1.00 81.38 105 PHE A C 1
ATOM 835 O O . PHE A 1 105 ? -11.268 -10.422 10.482 1.00 81.38 105 PHE A O 1
ATOM 842 N N . TYR A 1 106 ? -10.629 -12.211 11.676 1.00 84.44 106 TYR A N 1
ATOM 843 C CA . TYR A 1 106 ? -9.726 -12.695 10.631 1.00 84.44 106 TYR A CA 1
ATOM 844 C C . TYR A 1 106 ? -10.491 -13.231 9.418 1.00 84.44 106 TYR A C 1
ATOM 846 O O . TYR A 1 106 ? -10.083 -12.947 8.294 1.00 84.44 106 TYR A O 1
ATOM 854 N N . ILE A 1 107 ? -11.614 -13.928 9.616 1.00 88.25 107 ILE A N 1
ATOM 855 C CA . ILE A 1 107 ? -12.454 -14.429 8.515 1.00 88.25 107 ILE A CA 1
ATOM 856 C C . ILE A 1 107 ? -12.960 -13.271 7.648 1.00 88.25 107 ILE A C 1
ATOM 858 O O . ILE A 1 107 ? -12.786 -13.303 6.432 1.00 88.25 107 ILE A O 1
ATOM 862 N N . GLU A 1 108 ? -13.510 -12.215 8.250 1.00 84.25 108 GLU A N 1
ATOM 863 C CA . GLU A 1 108 ? -13.968 -11.030 7.510 1.00 84.25 108 GLU A CA 1
ATOM 864 C C . GLU A 1 108 ? -12.823 -10.341 6.755 1.00 84.25 108 GLU A C 1
ATOM 866 O O . GLU A 1 108 ? -12.993 -9.892 5.619 1.00 84.25 108 GLU A O 1
ATOM 871 N N . ARG A 1 109 ? -11.626 -10.295 7.354 1.00 86.00 109 ARG A N 1
ATOM 872 C CA . ARG A 1 109 ? -10.434 -9.740 6.707 1.00 86.00 109 ARG A CA 1
ATOM 873 C C . ARG A 1 109 ? -10.020 -10.561 5.485 1.00 86.00 109 ARG A C 1
ATOM 875 O O . ARG A 1 109 ? -9.764 -9.972 4.435 1.00 86.00 109 ARG A O 1
ATOM 882 N N . TYR A 1 110 ? -9.976 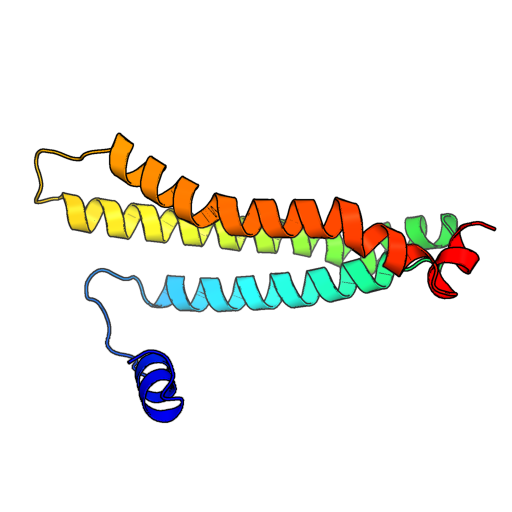-11.887 5.604 1.00 86.69 110 TYR A N 1
ATOM 883 C CA . TYR A 1 110 ? -9.641 -12.775 4.491 1.00 86.69 110 TYR A CA 1
ATOM 884 C C . TYR A 1 110 ? -10.689 -12.693 3.384 1.00 86.69 110 TYR A C 1
ATOM 886 O O . TYR A 1 110 ? -10.332 -12.416 2.244 1.00 86.69 110 TYR A O 1
ATOM 894 N N . LEU A 1 111 ? -11.978 -12.806 3.712 1.00 88.56 111 LEU A N 1
ATOM 895 C CA . LEU A 1 111 ? -13.062 -12.712 2.728 1.00 88.56 111 LEU A CA 1
ATOM 896 C C . LEU A 1 111 ? -13.064 -11.382 1.961 1.00 88.56 111 LEU A C 1
ATOM 898 O O . LEU A 1 111 ? -13.470 -11.351 0.804 1.00 88.56 111 LEU A O 1
ATOM 902 N N . ARG A 1 112 ? -12.577 -10.292 2.566 1.00 86.00 112 ARG A N 1
ATOM 903 C CA . ARG A 1 112 ? -12.425 -8.997 1.889 1.00 86.00 112 ARG A CA 1
ATOM 904 C C . ARG A 1 112 ? -11.191 -8.918 0.979 1.00 86.00 112 ARG A C 1
ATOM 906 O O . ARG A 1 112 ? -11.260 -8.261 -0.056 1.00 86.00 112 ARG A O 1
ATOM 913 N N . LEU A 1 113 ? -10.068 -9.533 1.357 1.00 86.81 113 LEU A N 1
ATOM 914 C CA . LEU A 1 113 ? -8.796 -9.474 0.612 1.00 86.81 113 LEU A CA 1
ATOM 915 C C . LEU A 1 113 ? -8.726 -10.492 -0.538 1.00 86.81 113 LEU A C 1
ATOM 917 O O . LEU A 1 113 ? -8.235 -10.165 -1.618 1.00 86.81 113 LEU A O 1
ATOM 921 N N . THR A 1 114 ? -9.247 -11.702 -0.328 1.00 90.62 114 THR A N 1
ATOM 922 C CA . THR A 1 114 ? -9.217 -12.805 -1.296 1.00 90.62 114 THR A CA 1
ATOM 923 C C . THR A 1 114 ? -9.812 -12.472 -2.669 1.00 90.62 114 THR A C 1
ATOM 925 O O . THR A 1 114 ? -9.159 -12.808 -3.652 1.00 90.62 114 THR A O 1
ATOM 928 N N . PRO A 1 115 ? -10.984 -11.814 -2.815 1.00 87.38 115 PRO A N 1
ATOM 929 C CA . PRO A 1 115 ? -11.554 -11.569 -4.143 1.00 87.38 115 PRO A CA 1
ATOM 930 C C . PRO A 1 115 ? -10.678 -10.645 -4.993 1.00 87.38 115 PRO A C 1
ATOM 932 O O . PRO A 1 115 ? -10.528 -10.871 -6.192 1.00 87.38 115 PRO A O 1
ATOM 935 N N . LEU A 1 116 ? -10.049 -9.642 -4.373 1.00 88.38 116 LEU A N 1
ATOM 936 C CA . LEU A 1 116 ? -9.111 -8.765 -5.067 1.00 88.38 116 LEU A CA 1
ATOM 937 C C . LEU A 1 116 ? -7.866 -9.544 -5.506 1.00 88.38 116 LEU A C 1
ATOM 939 O O . LEU A 1 116 ? -7.470 -9.460 -6.665 1.00 88.38 116 LEU A O 1
ATOM 943 N N . LEU A 1 117 ? -7.275 -10.326 -4.596 1.00 89.31 117 LEU A N 1
ATOM 944 C CA . LEU A 1 117 ? -6.092 -11.133 -4.896 1.00 89.31 117 LEU A CA 1
ATOM 945 C C . LEU A 1 117 ? -6.376 -12.159 -6.001 1.00 89.31 117 LEU A C 1
ATOM 947 O O . LEU A 1 117 ? -5.585 -12.291 -6.928 1.00 89.31 117 LEU A O 1
ATOM 951 N N . ALA A 1 118 ? -7.520 -12.842 -5.936 1.00 90.62 118 ALA A N 1
ATOM 952 C CA . ALA A 1 118 ? -7.956 -13.789 -6.955 1.00 90.62 118 ALA A CA 1
ATOM 953 C C . ALA A 1 118 ? -8.109 -13.111 -8.324 1.00 90.62 118 ALA A C 1
ATOM 955 O O . ALA A 1 118 ? -7.638 -13.647 -9.323 1.00 90.62 118 ALA A O 1
ATOM 956 N N . GLY A 1 119 ? -8.693 -11.908 -8.373 1.00 92.00 119 GLY A N 1
ATOM 957 C CA . GLY A 1 119 ? -8.789 -11.119 -9.603 1.00 92.00 119 GLY A CA 1
ATOM 958 C C . GLY A 1 119 ? -7.421 -10.760 -10.189 1.00 92.00 1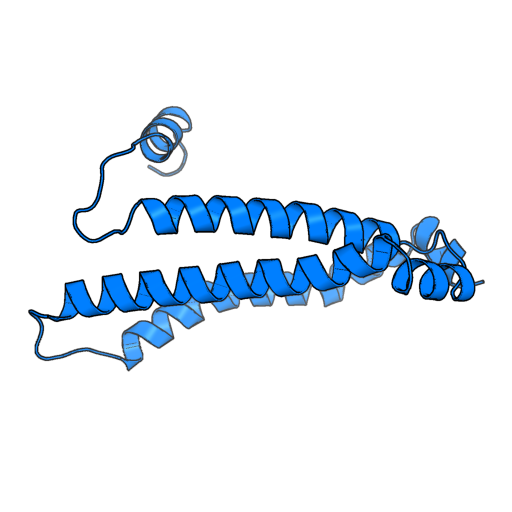19 GLY A C 1
ATOM 959 O O . GLY A 1 119 ? -7.215 -10.902 -11.392 1.00 92.00 119 GLY A O 1
ATOM 960 N N . VAL A 1 120 ? -6.463 -10.364 -9.344 1.00 89.25 120 VAL A N 1
ATOM 961 C CA . VAL A 1 120 ? -5.082 -10.099 -9.774 1.00 89.25 120 VAL A CA 1
ATOM 962 C C . VAL A 1 120 ? -4.431 -11.376 -10.312 1.00 89.25 120 VAL A C 1
ATOM 964 O O . VAL A 1 120 ? -3.893 -11.356 -11.412 1.00 89.25 120 VAL A O 1
ATOM 967 N N . ILE A 1 121 ? -4.530 -12.503 -9.604 1.00 91.00 121 ILE A N 1
ATOM 968 C CA . ILE A 1 121 ? -3.967 -13.786 -10.060 1.00 91.00 121 ILE A CA 1
ATOM 969 C C . ILE A 1 121 ? -4.556 -14.192 -11.418 1.00 91.00 121 ILE A C 1
ATOM 971 O O . ILE A 1 121 ? -3.809 -14.538 -12.331 1.00 91.00 121 ILE A O 1
ATOM 975 N N . LEU A 1 122 ? -5.878 -14.100 -11.582 1.00 91.31 122 LEU A N 1
ATOM 976 C CA . LEU A 1 122 ? -6.548 -14.398 -12.851 1.00 91.31 122 LEU A CA 1
ATOM 977 C C . LEU A 1 122 ? -6.091 -13.464 -13.976 1.00 91.31 122 LEU A C 1
ATOM 979 O O . LEU A 1 122 ? -5.868 -13.925 -15.095 1.00 91.31 122 LEU A O 1
ATOM 983 N N . TYR A 1 123 ? -5.906 -12.174 -13.687 1.00 89.00 123 TYR A N 1
ATOM 984 C CA . TYR A 1 123 ? -5.362 -11.210 -14.643 1.00 89.00 123 TYR A CA 1
ATOM 985 C C . TYR A 1 123 ? -3.945 -11.592 -15.094 1.00 89.00 123 TYR A C 1
ATOM 987 O O . TYR A 1 123 ? -3.678 -11.636 -16.295 1.00 89.00 123 TYR A O 1
ATOM 995 N N . TYR A 1 124 ? -3.058 -11.921 -14.149 1.00 85.19 124 TYR A N 1
ATOM 996 C CA . TYR A 1 124 ? -1.694 -12.367 -14.448 1.00 85.19 124 TYR A CA 1
ATOM 997 C C . TYR A 1 124 ? -1.676 -13.670 -15.254 1.00 85.19 124 TYR A C 1
ATOM 999 O O . TYR A 1 124 ? -0.856 -13.817 -16.155 1.00 85.19 124 TYR A O 1
ATOM 1007 N N . TRP A 1 125 ? -2.588 -14.600 -14.965 1.00 87.50 125 TRP A N 1
ATOM 1008 C CA . TRP A 1 125 ? -2.630 -15.891 -15.646 1.00 87.50 125 TRP A CA 1
ATOM 1009 C C . TRP A 1 125 ? -3.199 -15.812 -17.070 1.00 87.50 125 TRP A C 1
ATOM 1011 O O . TRP A 1 125 ? -2.719 -16.507 -17.959 1.00 87.50 125 TRP A O 1
ATOM 1021 N N . THR A 1 126 ? -4.205 -14.965 -17.304 1.00 86.81 126 THR A N 1
ATOM 1022 C CA . THR A 1 126 ? -4.948 -14.948 -18.577 1.00 86.81 126 THR A CA 1
ATOM 1023 C C . THR A 1 126 ? -4.608 -13.748 -19.457 1.00 86.81 126 THR A C 1
ATOM 1025 O O . THR A 1 126 ? -4.193 -13.904 -20.605 1.00 86.81 126 THR A O 1
ATOM 1028 N N . LEU A 1 127 ? -4.769 -12.531 -18.938 1.00 82.06 127 LEU A N 1
ATOM 1029 C CA . LEU A 1 127 ? -4.707 -11.299 -19.726 1.00 82.06 127 LEU A CA 1
ATOM 1030 C C . LEU A 1 127 ? -3.272 -10.831 -19.949 1.00 82.06 127 LEU A C 1
ATOM 1032 O O . LEU A 1 127 ? -2.947 -10.333 -21.027 1.00 82.06 127 LEU A O 1
ATOM 1036 N N . LEU A 1 128 ? -2.400 -11.029 -18.962 1.00 80.00 128 LEU A N 1
ATOM 1037 C CA . LEU A 1 128 ? -1.014 -10.583 -19.049 1.00 80.00 128 LEU A CA 1
ATOM 1038 C C . LEU A 1 128 ? -0.232 -11.323 -20.148 1.00 80.00 128 LEU A C 1
ATOM 1040 O O . LEU A 1 128 ? 0.560 -10.696 -20.842 1.00 80.00 128 LEU A O 1
ATOM 1044 N N . VAL A 1 129 ? -0.537 -12.603 -20.393 1.00 76.12 129 VAL A N 1
ATOM 1045 C CA . VAL A 1 129 ? 0.048 -13.393 -21.495 1.00 76.12 129 VAL A CA 1
ATOM 1046 C C . VAL A 1 129 ? -0.280 -12.786 -22.867 1.00 76.12 129 VAL A C 1
ATOM 1048 O O . VAL A 1 129 ? 0.573 -12.741 -23.748 1.00 76.12 129 VAL A O 1
ATOM 1051 N N . HIS A 1 130 ? -1.489 -12.249 -23.046 1.00 76.62 130 HIS A N 1
ATOM 1052 C CA . HIS A 1 130 ? -1.889 -11.597 -24.298 1.00 76.62 130 HIS A CA 1
ATOM 1053 C C . HIS A 1 130 ? -1.248 -10.205 -24.451 1.00 76.62 130 HIS A C 1
ATOM 1055 O O . HIS A 1 130 ?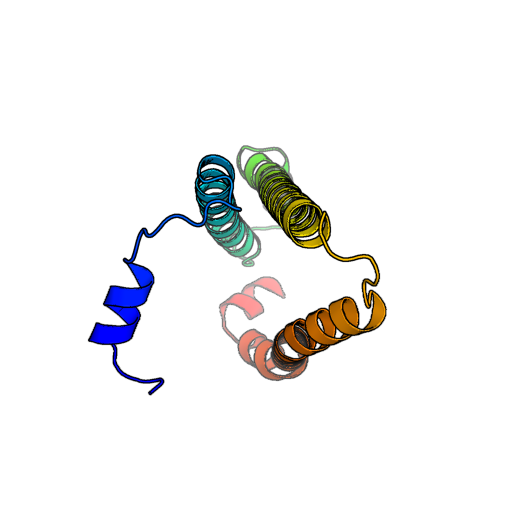 -0.884 -9.800 -25.552 1.00 76.62 130 HIS A O 1
ATOM 1061 N N . GLN A 1 131 ? -1.045 -9.480 -23.345 1.00 71.88 131 GLN A N 1
ATOM 1062 C CA . GLN A 1 131 ? -0.349 -8.183 -23.331 1.00 71.88 131 GLN A CA 1
ATOM 1063 C C . GLN A 1 131 ? 1.155 -8.307 -23.646 1.00 71.88 131 GLN A C 1
ATOM 1065 O O . GLN A 1 131 ? 1.776 -7.342 -24.097 1.00 71.88 131 GLN A O 1
ATOM 1070 N N . GLN A 1 132 ? 1.737 -9.493 -23.448 1.00 66.00 132 GLN A N 1
ATOM 1071 C CA . GLN A 1 132 ? 3.141 -9.800 -23.739 1.00 66.00 132 GLN A CA 1
ATOM 1072 C C . GLN A 1 132 ? 3.451 -10.028 -25.230 1.00 66.00 132 GLN A C 1
ATOM 1074 O O . GLN A 1 132 ? 4.598 -10.272 -25.586 1.00 66.00 132 GLN A O 1
ATOM 1079 N N . GLN A 1 133 ? 2.465 -9.899 -26.123 1.00 66.00 133 GLN A N 1
ATOM 1080 C CA . GLN A 1 133 ? 2.657 -10.020 -27.577 1.00 66.00 133 GLN A CA 1
ATOM 1081 C C . GLN A 1 133 ? 2.965 -8.676 -28.272 1.00 66.00 133 GLN A C 1
ATOM 1083 O O . GLN A 1 133 ? 3.125 -8.621 -29.489 1.00 66.00 133 GLN A O 1
ATOM 1088 N N . GLY A 1 134 ? 3.041 -7.571 -27.518 1.00 68.06 134 GLY A N 1
ATOM 1089 C CA . GLY A 1 134 ? 3.336 -6.241 -28.060 1.00 68.06 134 GLY A CA 1
ATOM 1090 C C . GLY A 1 134 ? 4.805 -6.043 -28.490 1.00 68.06 134 GLY A C 1
ATOM 1091 O O . GLY A 1 134 ? 5.700 -6.710 -27.969 1.00 68.06 134 GLY A O 1
ATOM 1092 N N . PRO A 1 135 ? 5.097 -5.064 -29.373 1.00 65.25 135 PRO A N 1
ATOM 1093 C CA . PRO A 1 135 ? 6.435 -4.818 -29.944 1.00 65.25 135 PRO A CA 1
ATOM 1094 C C . PRO A 1 135 ? 7.524 -4.525 -28.900 1.00 65.25 135 PRO A C 1
ATOM 1096 O O . PRO A 1 135 ? 8.706 -4.755 -29.138 1.00 65.25 135 PRO A O 1
ATOM 1099 N N . ILE A 1 136 ? 7.119 -4.047 -27.723 1.00 64.75 136 ILE A N 1
ATOM 1100 C CA . ILE A 1 136 ? 7.989 -3.812 -26.566 1.00 64.75 136 ILE A CA 1
ATOM 1101 C C . ILE A 1 136 ? 8.576 -5.119 -26.014 1.00 64.75 136 ILE A C 1
ATOM 1103 O O . ILE A 1 136 ? 9.732 -5.136 -25.615 1.00 64.75 136 ILE A O 1
ATOM 1107 N N . TRP A 1 137 ? 7.814 -6.215 -26.027 1.00 61.78 137 TRP A N 1
ATOM 1108 C CA . TRP A 1 137 ? 8.244 -7.516 -25.501 1.00 61.78 137 TRP A CA 1
ATOM 1109 C C . TRP A 1 137 ? 9.118 -8.283 -26.496 1.00 61.78 137 TRP A C 1
ATOM 1111 O O . TRP A 1 137 ? 10.089 -8.917 -26.095 1.00 61.78 137 TRP A O 1
ATOM 1121 N N . LEU A 1 138 ? 8.856 -8.150 -27.799 1.00 57.72 138 LEU A N 1
ATOM 1122 C CA . LEU A 1 138 ? 9.700 -8.726 -28.856 1.00 57.72 138 LEU A CA 1
ATOM 1123 C C . LEU A 1 138 ? 11.137 -8.182 -28.815 1.00 57.72 138 LEU A C 1
ATOM 1125 O O . LEU A 1 138 ? 12.082 -8.931 -29.032 1.00 57.72 138 LEU A O 1
ATOM 1129 N N . LYS A 1 139 ? 11.306 -6.904 -28.450 1.00 56.19 139 LYS A N 1
ATOM 1130 C CA . LYS A 1 139 ? 12.621 -6.266 -28.268 1.00 56.19 139 LYS A CA 1
ATOM 1131 C C . LYS A 1 139 ? 13.445 -6.840 -27.106 1.00 56.19 139 LYS A C 1
ATOM 1133 O O . LYS A 1 139 ? 14.643 -6.605 -27.061 1.00 56.19 139 LYS A O 1
ATOM 1138 N N . SER A 1 140 ? 12.804 -7.550 -26.174 1.00 52.81 140 SER A N 1
ATOM 1139 C CA . SER A 1 140 ? 13.444 -8.168 -25.001 1.00 52.81 140 SER A CA 1
ATOM 1140 C C . SER A 1 140 ? 13.921 -9.601 -25.218 1.00 52.81 140 SER A C 1
ATOM 1142 O O . SER A 1 140 ? 14.654 -10.126 -24.387 1.00 52.81 140 SER A O 1
ATOM 1144 N N . ALA A 1 141 ? 13.462 -10.236 -26.301 1.00 52.38 141 ALA A N 1
ATOM 1145 C CA . ALA A 1 141 ? 13.731 -11.635 -26.621 1.00 52.38 141 ALA A CA 1
ATOM 1146 C C . ALA A 1 141 ? 14.899 -11.827 -27.615 1.00 52.38 141 ALA A C 1
ATOM 1148 O O . ALA A 1 141 ? 15.212 -12.968 -27.953 1.00 52.38 141 ALA A O 1
ATOM 1149 N N . GLN A 1 142 ? 15.521 -10.735 -28.081 1.00 41.06 142 GLN A N 1
ATOM 1150 C CA . GLN A 1 142 ? 16.785 -10.716 -28.838 1.00 41.06 142 GLN A CA 1
ATOM 1151 C C . GLN A 1 142 ? 17.941 -10.303 -27.929 1.00 41.06 142 GLN A C 1
ATOM 1153 O O . GLN A 1 142 ? 19.049 -10.843 -28.137 1.00 41.06 142 GLN A O 1
#